Protein AF-A0A933SXC6-F1 (afdb_monomer_lite)

Secondary structure (DSSP, 8-state):
--HHHHHHHHHHHHHHHHHHHHHHHHHHHHHHTT---TT--THHHHHHHHHHHHHHHHHTT-HHHHHHHHHHHHHHHHHHHHHH---HHHHHHHHHHHHHHHHHHHHHHHHHH--

Foldseek 3Di:
DDLVLLVVLLVLLLVLLVVVLVVLVVVLVVCVVVPVDPPRDPVSVVVSVLSNVLSVCLVVLNLVSLVVNLVVLVVVLVVCCVGVNDDPVSVVSSVVSNVSSVS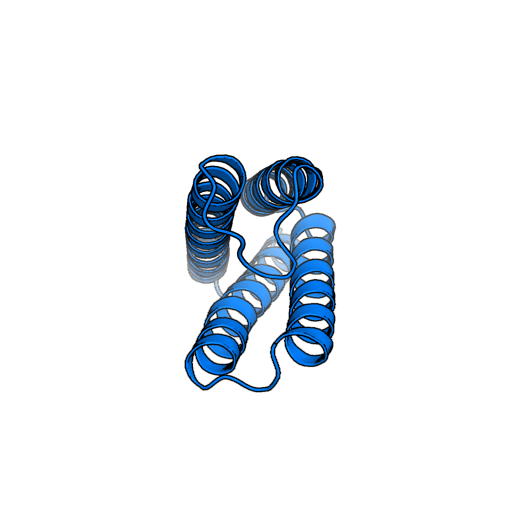SNVSSVVNVVVD

Sequence (115 aa):
MDIEKAEKAIRSAYIAGIISGVITLIVTLAAIGGVSIMGFDIWNFLDVFFIFGLTYGIYKKSRACAITMFVYFIGSKLLFFSELGLSAGGLFGAILFGYFFLQGIRGTLAYHSLK

pLDDT: mean 76.12, std 6.13, range [55.81, 84.56]

Radius of gyration: 14.91 Å; chains: 1; bounding box: 36×22×44 Å

Structure (mmCIF, N/CA/C/O backbone):
data_AF-A0A933SXC6-F1
#
_entry.id   AF-A0A933SXC6-F1
#
loop_
_atom_site.group_PDB
_atom_site.id
_atom_site.type_symbol
_atom_site.label_atom_id
_atom_site.label_alt_id
_atom_site.label_comp_id
_atom_site.label_asym_id
_atom_site.label_entity_id
_atom_site.label_seq_id
_atom_site.pdbx_PDB_ins_code
_atom_site.Cartn_x
_atom_site.Cartn_y
_atom_site.Cartn_z
_atom_site.occupancy
_atom_site.B_iso_or_equiv
_atom_site.auth_seq_id
_atom_site.auth_comp_id
_atom_site.auth_asym_id
_atom_site.auth_atom_id
_atom_site.pdbx_PDB_model_num
ATOM 1 N N . MET A 1 1 ? -8.758 -4.518 21.683 1.00 59.28 1 MET A N 1
ATOM 2 C CA . MET A 1 1 ? -8.136 -3.366 20.995 1.00 59.28 1 MET A CA 1
ATOM 3 C C . MET A 1 1 ? -9.077 -2.197 21.177 1.00 59.28 1 MET A C 1
ATOM 5 O O . MET A 1 1 ? -10.247 -2.381 20.898 1.00 59.28 1 MET A O 1
ATOM 9 N N . ASP A 1 2 ? -8.603 -1.062 21.680 1.00 75.75 2 ASP A N 1
ATOM 10 C CA . ASP A 1 2 ? -9.439 0.131 21.883 1.00 75.75 2 ASP A CA 1
ATOM 11 C C . ASP A 1 2 ? -9.786 0.796 20.539 1.00 75.75 2 ASP A C 1
ATOM 13 O O . ASP A 1 2 ? -9.037 0.634 19.569 1.00 75.75 2 ASP A O 1
ATOM 17 N N . ILE A 1 3 ? -10.881 1.564 20.468 1.00 74.50 3 ILE A N 1
ATOM 18 C CA . ILE A 1 3 ? -11.338 2.215 19.222 1.00 74.50 3 ILE A CA 1
ATOM 19 C C . ILE A 1 3 ? -10.249 3.135 18.639 1.00 74.50 3 ILE A C 1
ATOM 21 O O . ILE A 1 3 ? -9.981 3.075 17.440 1.00 74.50 3 ILE A O 1
ATOM 25 N N . GLU A 1 4 ? -9.532 3.896 19.473 1.00 78.94 4 GLU A N 1
ATOM 26 C CA . GLU A 1 4 ? -8.407 4.736 19.024 1.00 78.94 4 GLU A CA 1
ATOM 27 C C . GLU A 1 4 ? -7.259 3.925 18.403 1.00 78.94 4 GLU A C 1
ATOM 29 O O . GLU A 1 4 ? -6.659 4.330 17.403 1.00 78.94 4 GLU A O 1
ATOM 34 N N . LYS A 1 5 ? -6.940 2.756 18.975 1.00 77.31 5 LYS A N 1
ATOM 35 C CA . LYS A 1 5 ? -5.902 1.866 18.430 1.00 77.31 5 LYS A CA 1
ATOM 36 C C . LYS A 1 5 ? -6.358 1.243 17.114 1.00 77.31 5 LYS A C 1
ATOM 38 O O . LYS A 1 5 ? -5.546 1.111 16.199 1.00 77.31 5 LYS A O 1
ATOM 43 N N . ALA A 1 6 ? -7.644 0.908 17.002 1.00 76.56 6 ALA A N 1
ATOM 44 C CA . ALA A 1 6 ? -8.242 0.417 15.767 1.00 76.56 6 ALA A CA 1
ATOM 45 C C . ALA A 1 6 ? -8.165 1.467 14.650 1.00 76.56 6 ALA A C 1
ATOM 47 O O . ALA A 1 6 ? -7.750 1.148 13.538 1.00 76.56 6 ALA A O 1
ATOM 48 N N . GLU A 1 7 ? -8.475 2.731 14.944 1.00 78.19 7 GLU A N 1
ATOM 49 C CA . GLU A 1 7 ? -8.367 3.816 13.965 1.00 78.19 7 GLU A CA 1
ATOM 50 C C . GLU A 1 7 ? -6.923 4.102 13.555 1.00 78.19 7 GLU A C 1
ATOM 52 O O . GLU A 1 7 ? -6.654 4.247 12.362 1.00 78.19 7 GLU A O 1
ATOM 57 N N . LYS A 1 8 ? -5.969 4.113 14.497 1.00 79.94 8 LYS A N 1
ATOM 58 C CA . LYS A 1 8 ? -4.540 4.238 14.160 1.00 79.94 8 LYS A CA 1
ATOM 59 C C . LYS A 1 8 ? -4.061 3.098 13.260 1.00 79.94 8 LYS A C 1
ATOM 61 O O . LYS A 1 8 ? -3.357 3.357 12.287 1.00 79.94 8 LYS A O 1
ATOM 66 N N . ALA A 1 9 ? -4.471 1.863 13.547 1.00 77.19 9 ALA A N 1
ATOM 67 C CA . ALA A 1 9 ? -4.161 0.694 12.726 1.00 77.19 9 ALA A CA 1
ATOM 68 C C . ALA A 1 9 ? -4.711 0.828 11.293 1.00 77.19 9 ALA A C 1
ATOM 70 O O . ALA A 1 9 ? -3.973 0.621 10.331 1.00 77.19 9 ALA A O 1
ATOM 71 N N . ILE A 1 10 ? -5.974 1.248 11.143 1.00 79.31 10 ILE A N 1
ATOM 72 C CA . ILE A 1 10 ? -6.596 1.511 9.833 1.00 79.31 10 ILE A CA 1
ATOM 73 C C . ILE A 1 10 ? -5.855 2.631 9.100 1.00 79.31 10 ILE A C 1
ATOM 75 O O . ILE A 1 10 ? -5.553 2.499 7.916 1.00 79.31 10 ILE A O 1
ATOM 79 N N . ARG A 1 11 ? -5.523 3.722 9.798 1.00 79.44 11 ARG A N 1
ATOM 80 C CA . ARG A 1 11 ? -4.820 4.868 9.211 1.00 79.44 11 ARG A CA 1
ATOM 81 C C . ARG A 1 11 ? -3.431 4.477 8.711 1.00 79.44 11 ARG A C 1
ATOM 83 O O . ARG A 1 11 ? -3.045 4.896 7.626 1.00 79.44 11 ARG A O 1
ATOM 90 N N . SER A 1 12 ? -2.713 3.642 9.459 1.00 79.31 12 SER A N 1
ATOM 91 C CA . SER A 1 12 ? -1.405 3.136 9.042 1.00 79.31 12 SER A CA 1
ATOM 92 C C . SER A 1 12 ? -1.502 2.210 7.828 1.00 79.31 12 SER A C 1
ATOM 94 O O . SER A 1 12 ? -0.689 2.321 6.915 1.00 79.31 12 SER A O 1
ATOM 96 N N . ALA A 1 13 ? -2.520 1.346 7.779 1.00 77.75 13 ALA A N 1
ATOM 97 C CA . ALA A 1 13 ? -2.774 0.477 6.631 1.00 77.75 13 ALA A CA 1
ATOM 98 C C . ALA A 1 13 ? -3.145 1.273 5.369 1.00 77.75 13 ALA A C 1
ATOM 100 O O . ALA A 1 13 ? -2.665 0.967 4.283 1.00 77.75 13 ALA A O 1
ATOM 101 N N . TYR A 1 14 ? -3.949 2.329 5.519 1.00 79.06 14 TYR A N 1
ATOM 102 C CA . TYR A 1 14 ? -4.287 3.259 4.441 1.00 79.06 14 TYR A CA 1
ATOM 103 C C . TYR A 1 14 ? -3.049 4.003 3.914 1.00 79.06 14 TYR A C 1
ATOM 105 O O . TYR A 1 14 ? -2.841 4.055 2.705 1.00 79.06 14 TYR A O 1
ATOM 113 N N . ILE A 1 15 ? -2.199 4.533 4.802 1.00 79.56 15 ILE A N 1
ATOM 114 C CA . ILE A 1 15 ? -0.961 5.221 4.402 1.00 79.56 15 ILE A CA 1
ATOM 115 C C . ILE A 1 15 ? -0.039 4.251 3.656 1.00 79.56 15 ILE A C 1
ATOM 117 O O . ILE A 1 15 ? 0.490 4.601 2.605 1.00 79.56 15 ILE A O 1
ATOM 121 N N . ALA A 1 16 ? 0.105 3.020 4.152 1.00 78.69 16 ALA A N 1
ATOM 122 C CA . ALA A 1 16 ? 0.854 1.981 3.457 1.00 78.69 16 ALA A CA 1
ATOM 123 C C . ALA A 1 16 ? 0.244 1.675 2.074 1.00 78.69 16 ALA A C 1
ATOM 125 O O . ALA A 1 16 ? 0.967 1.640 1.085 1.00 78.69 16 ALA A O 1
ATOM 126 N N . GLY A 1 17 ? -1.081 1.543 1.969 1.00 77.12 17 GLY A N 1
ATOM 127 C CA . GLY A 1 17 ? -1.776 1.352 0.692 1.00 77.12 17 GLY A CA 1
ATOM 128 C C . GLY A 1 17 ? -1.495 2.467 -0.320 1.00 77.12 17 GLY A C 1
ATOM 129 O O . GLY A 1 17 ? -1.168 2.178 -1.470 1.00 77.12 17 GLY A O 1
ATOM 130 N N . ILE A 1 18 ? -1.515 3.733 0.118 1.00 81.56 18 ILE A N 1
ATOM 131 C CA . ILE A 1 18 ? -1.153 4.876 -0.734 1.00 81.56 18 ILE A CA 1
ATOM 132 C C . ILE A 1 18 ? 0.305 4.801 -1.161 1.00 81.56 18 ILE A C 1
ATOM 134 O O . ILE A 1 18 ? 0.586 4.941 -2.344 1.00 81.56 18 ILE A O 1
ATOM 138 N N . ILE A 1 19 ? 1.235 4.579 -0.231 1.00 84.38 19 ILE A N 1
ATOM 139 C CA . ILE A 1 19 ? 2.665 4.508 -0.558 1.00 84.38 19 ILE A CA 1
ATOM 140 C C . ILE A 1 19 ? 2.913 3.387 -1.574 1.00 84.38 19 ILE A C 1
ATOM 142 O O . ILE A 1 19 ? 3.580 3.611 -2.580 1.00 84.38 19 ILE A O 1
ATOM 146 N N . SER A 1 20 ? 2.319 2.210 -1.363 1.00 77.19 20 SER A N 1
ATOM 147 C CA . SER A 1 20 ? 2.359 1.092 -2.309 1.00 77.19 20 SER A CA 1
ATOM 148 C C . SER A 1 20 ? 1.811 1.489 -3.680 1.00 77.19 20 SER A C 1
ATOM 150 O O . SER A 1 20 ? 2.444 1.216 -4.699 1.00 77.19 20 SER A O 1
ATOM 152 N N . GLY A 1 21 ? 0.644 2.137 -3.722 1.00 78.88 21 GLY A N 1
ATOM 153 C CA . GLY A 1 21 ? 0.012 2.581 -4.965 1.00 78.88 21 GLY A CA 1
ATOM 154 C C . GLY A 1 21 ? 0.850 3.616 -5.711 1.00 78.88 21 GLY A C 1
ATOM 155 O O . GLY A 1 21 ? 1.025 3.496 -6.918 1.00 78.88 21 GLY A O 1
ATOM 156 N N . VAL A 1 22 ? 1.437 4.581 -4.999 1.00 84.56 22 VAL A N 1
ATOM 157 C CA . VAL A 1 22 ? 2.329 5.601 -5.573 1.00 84.56 22 VAL A CA 1
ATOM 158 C C . VAL A 1 22 ? 3.604 4.970 -6.122 1.00 84.56 22 VAL A C 1
ATOM 160 O O . VAL A 1 22 ? 3.996 5.293 -7.238 1.00 84.56 22 VAL A O 1
ATOM 163 N N . ILE A 1 23 ? 4.229 4.042 -5.390 1.00 81.38 23 ILE A N 1
ATOM 164 C CA . ILE A 1 23 ? 5.403 3.307 -5.885 1.00 81.38 23 ILE A CA 1
ATOM 165 C C . ILE A 1 23 ? 5.036 2.549 -7.164 1.00 81.38 23 ILE A C 1
ATOM 167 O O . ILE A 1 23 ? 5.734 2.669 -8.165 1.00 81.38 23 ILE A O 1
ATOM 171 N N . THR A 1 24 ? 3.913 1.828 -7.158 1.00 78.94 24 THR A N 1
ATOM 172 C CA . THR A 1 24 ? 3.441 1.068 -8.327 1.00 78.94 24 THR A CA 1
ATOM 173 C C . THR A 1 24 ? 3.179 1.991 -9.520 1.00 78.94 24 THR A C 1
ATOM 175 O O . THR A 1 24 ? 3.567 1.674 -10.641 1.00 78.94 24 THR A O 1
ATOM 178 N N . LEU A 1 25 ? 2.598 3.170 -9.284 1.00 79.19 25 LEU A N 1
ATOM 179 C CA . LEU A 1 25 ? 2.346 4.188 -10.304 1.00 79.19 25 LEU A CA 1
ATOM 180 C C . LEU A 1 25 ? 3.654 4.730 -10.894 1.00 79.19 25 LEU A C 1
ATOM 182 O O . LEU A 1 25 ? 3.786 4.784 -12.113 1.00 79.19 25 LEU A O 1
ATOM 186 N N . ILE A 1 26 ? 4.636 5.080 -10.057 1.00 82.50 26 ILE A N 1
ATOM 187 C CA . ILE A 1 26 ? 5.952 5.563 -10.510 1.00 82.50 26 ILE A CA 1
ATOM 188 C C . ILE A 1 26 ? 6.647 4.502 -11.368 1.00 82.50 26 ILE A C 1
ATOM 190 O O . ILE A 1 26 ? 7.161 4.821 -12.438 1.00 82.50 26 ILE A O 1
ATOM 194 N N . VAL A 1 27 ? 6.630 3.242 -10.927 1.00 77.38 27 VAL A N 1
ATOM 195 C CA . VAL A 1 27 ? 7.232 2.124 -11.669 1.00 77.38 27 VAL A CA 1
ATOM 196 C C . VAL A 1 27 ? 6.510 1.903 -13.001 1.00 77.38 27 VAL A C 1
ATOM 198 O O . VAL A 1 27 ? 7.164 1.750 -14.029 1.00 77.38 27 VAL A O 1
ATOM 201 N N . THR A 1 28 ? 5.177 1.983 -13.015 1.00 75.50 28 THR A N 1
ATOM 202 C CA . THR A 1 28 ? 4.374 1.861 -14.244 1.00 75.50 28 THR A CA 1
ATOM 203 C C . THR A 1 28 ? 4.658 3.004 -15.225 1.00 75.50 28 THR A C 1
ATOM 205 O O . THR A 1 28 ? 4.810 2.767 -16.421 1.00 75.50 28 THR A O 1
ATOM 208 N N . LEU A 1 29 ? 4.786 4.248 -14.746 1.00 78.38 29 LEU A N 1
ATOM 209 C CA . LEU A 1 29 ? 5.156 5.393 -15.586 1.00 78.38 29 LEU A CA 1
ATOM 210 C C . LEU A 1 29 ? 6.572 5.259 -16.157 1.00 78.38 29 LEU A C 1
ATOM 212 O O . LEU A 1 29 ? 6.786 5.570 -17.327 1.00 78.38 29 LEU A O 1
ATOM 216 N N . ALA A 1 30 ? 7.528 4.774 -15.361 1.00 78.75 30 ALA A N 1
ATOM 217 C CA . ALA A 1 30 ? 8.881 4.491 -15.836 1.00 78.75 30 ALA A CA 1
ATOM 218 C C . ALA A 1 30 ? 8.885 3.397 -16.917 1.00 78.75 30 ALA A C 1
ATOM 220 O O . ALA A 1 30 ? 9.611 3.521 -17.905 1.00 78.75 30 ALA A O 1
ATOM 221 N N . ALA A 1 31 ? 8.029 2.379 -16.768 1.00 74.75 31 ALA A N 1
ATOM 222 C CA . ALA A 1 31 ? 7.874 1.313 -17.752 1.00 74.75 31 ALA A CA 1
ATOM 223 C C . ALA A 1 31 ? 7.356 1.823 -19.102 1.00 74.75 31 ALA A C 1
ATOM 225 O O . ALA A 1 31 ? 7.943 1.535 -20.144 1.00 74.75 31 ALA A O 1
ATOM 226 N N . ILE A 1 32 ? 6.327 2.677 -19.080 1.00 70.62 32 ILE A N 1
ATOM 227 C CA . ILE A 1 32 ? 5.802 3.339 -20.285 1.00 70.62 32 ILE A CA 1
ATOM 228 C C . ILE A 1 32 ? 6.852 4.275 -20.910 1.00 70.62 32 ILE A C 1
ATOM 230 O O . ILE A 1 32 ? 6.917 4.407 -22.130 1.00 70.62 32 ILE A O 1
ATOM 234 N N . GLY A 1 33 ? 7.709 4.893 -20.091 1.00 74.19 33 GLY A N 1
ATOM 235 C CA . GLY A 1 33 ? 8.814 5.755 -20.526 1.00 74.19 33 GLY A CA 1
ATOM 236 C C . GLY A 1 33 ? 9.981 5.036 -21.218 1.00 74.19 33 GLY A C 1
ATOM 237 O O . GLY A 1 33 ? 10.965 5.692 -21.556 1.00 74.19 33 GLY A O 1
ATOM 238 N N . GLY A 1 34 ? 9.897 3.718 -21.434 1.00 67.50 34 GLY A N 1
ATOM 239 C CA . GLY A 1 34 ? 10.899 2.927 -22.157 1.00 67.50 34 GLY A CA 1
ATOM 240 C C . GLY A 1 34 ? 11.845 2.116 -21.268 1.00 67.50 34 GLY A C 1
ATOM 241 O O . GLY A 1 34 ? 12.725 1.431 -21.787 1.00 67.50 34 GLY A O 1
ATOM 242 N N . VAL A 1 35 ? 11.671 2.146 -19.942 1.00 68.69 35 VAL A N 1
ATOM 243 C CA . VAL A 1 35 ? 12.398 1.256 -19.026 1.00 68.69 35 VAL A CA 1
ATOM 244 C C . VAL A 1 35 ? 11.647 -0.070 -18.961 1.00 68.69 35 VAL A C 1
ATOM 246 O O . VAL A 1 35 ? 10.725 -0.215 -18.173 1.00 68.69 35 VAL A O 1
ATOM 249 N N . SER A 1 36 ? 12.010 -1.055 -19.780 1.00 59.06 36 SER A N 1
ATOM 250 C CA . SER A 1 36 ? 11.347 -2.365 -19.761 1.00 59.06 36 SER A CA 1
ATOM 251 C C . SER A 1 36 ? 11.589 -3.086 -18.426 1.00 59.06 36 SER A C 1
ATOM 253 O O . SER A 1 36 ? 12.586 -3.791 -18.253 1.00 59.06 36 SER A O 1
ATOM 255 N N . ILE A 1 37 ? 10.680 -2.899 -17.471 1.00 63.81 37 ILE A N 1
ATOM 256 C CA . ILE A 1 37 ? 10.630 -3.659 -16.226 1.00 63.81 37 ILE A CA 1
ATOM 257 C C . ILE A 1 37 ? 9.714 -4.846 -16.498 1.00 63.81 37 ILE A C 1
ATOM 259 O O . ILE A 1 37 ? 8.519 -4.681 -16.731 1.00 63.81 37 ILE A O 1
ATOM 263 N N . MET A 1 38 ? 10.303 -6.039 -16.524 1.00 59.62 38 MET A N 1
ATOM 264 C CA . MET A 1 38 ? 9.602 -7.302 -16.755 1.00 59.62 38 MET A CA 1
ATOM 265 C C . MET A 1 38 ? 8.364 -7.388 -15.836 1.00 59.62 38 MET A C 1
ATOM 267 O O . MET A 1 38 ? 8.502 -7.225 -14.624 1.00 59.62 38 MET A O 1
ATOM 271 N N . GLY A 1 39 ? 7.170 -7.550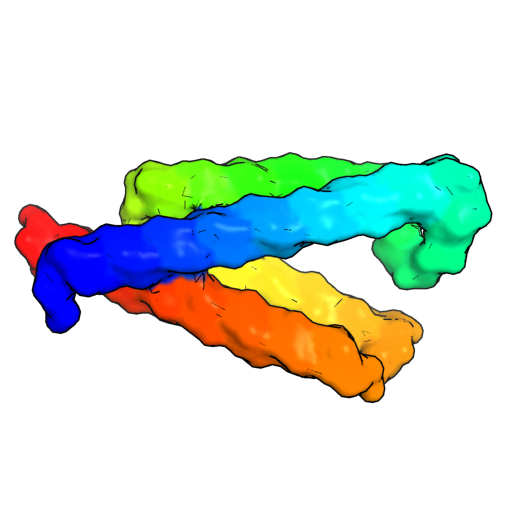 -16.421 1.00 61.09 39 GLY A N 1
ATOM 272 C CA . GLY A 1 39 ? 5.881 -7.597 -15.705 1.00 61.09 39 GLY A CA 1
ATOM 273 C C . GLY A 1 39 ? 5.105 -6.267 -15.608 1.00 61.09 39 GLY A C 1
ATOM 274 O O . GLY A 1 39 ? 3.954 -6.265 -15.167 1.00 61.09 39 GLY A O 1
ATOM 275 N N . PHE A 1 40 ? 5.675 -5.129 -16.036 1.00 62.19 40 PHE A N 1
ATOM 276 C CA . PHE A 1 40 ? 5.000 -3.821 -15.994 1.00 62.19 40 PHE A CA 1
ATOM 277 C C . PHE A 1 40 ? 4.474 -3.340 -17.361 1.00 62.19 40 PHE A C 1
ATOM 279 O O . PHE A 1 40 ? 5.187 -2.682 -18.110 1.00 62.19 40 PHE A O 1
ATOM 286 N N . ASP A 1 41 ? 3.192 -3.604 -17.641 1.00 66.56 41 ASP A N 1
ATOM 287 C CA . ASP A 1 41 ? 2.435 -3.098 -18.803 1.00 66.56 41 ASP A CA 1
ATOM 288 C C . ASP A 1 41 ? 1.367 -2.045 -18.444 1.00 66.56 41 ASP A C 1
ATOM 290 O O . ASP A 1 41 ? 1.083 -1.805 -17.270 1.00 66.56 41 ASP A O 1
ATOM 294 N N . ILE A 1 42 ? 0.700 -1.476 -19.463 1.00 68.25 42 ILE A N 1
ATOM 295 C CA . ILE A 1 42 ? -0.468 -0.568 -19.345 1.00 68.25 42 ILE A CA 1
ATOM 296 C C . ILE A 1 42 ? -1.565 -1.150 -18.432 1.00 68.25 42 ILE A C 1
ATOM 298 O O . ILE A 1 42 ? -2.276 -0.405 -17.762 1.00 68.25 42 ILE A O 1
ATOM 302 N N . TRP A 1 43 ? -1.675 -2.477 -18.337 1.00 69.62 43 TRP A N 1
ATOM 303 C CA . TRP A 1 43 ? -2.591 -3.150 -17.412 1.00 69.62 43 TRP A CA 1
ATOM 304 C C . TRP A 1 43 ? -2.320 -2.821 -15.934 1.00 69.62 43 TRP A C 1
ATOM 306 O O . TRP A 1 43 ? -3.260 -2.767 -15.148 1.00 69.62 43 TRP A O 1
ATOM 316 N N . ASN A 1 44 ? -1.087 -2.466 -15.558 1.00 73.00 44 ASN A N 1
ATOM 317 C CA . ASN A 1 44 ? -0.765 -2.042 -14.192 1.00 73.00 44 ASN A CA 1
ATOM 318 C C . ASN A 1 44 ? -1.388 -0.691 -13.816 1.00 73.00 44 ASN A C 1
ATOM 320 O O . ASN A 1 44 ? -1.539 -0.394 -12.633 1.00 73.00 44 ASN A O 1
ATOM 324 N N . PHE A 1 45 ? -1.813 0.131 -14.782 1.00 73.94 45 PHE A N 1
ATOM 325 C CA . PHE A 1 45 ? -2.607 1.323 -14.464 1.00 73.94 45 PHE A CA 1
ATOM 326 C C . PHE A 1 45 ? -3.963 0.949 -13.860 1.00 73.94 45 PHE A C 1
ATOM 328 O O . PHE A 1 45 ? -4.449 1.638 -12.959 1.00 73.94 45 PHE A O 1
ATOM 335 N N . LEU A 1 46 ? -4.554 -0.157 -14.326 1.00 80.50 46 LEU A N 1
ATOM 336 C CA . LEU A 1 46 ? -5.782 -0.696 -13.754 1.00 80.50 46 LEU A CA 1
ATOM 337 C C . LEU A 1 46 ? -5.530 -1.173 -12.321 1.00 80.50 46 LEU A C 1
ATOM 339 O O . LEU A 1 46 ? -6.309 -0.833 -11.434 1.00 80.50 46 LEU A O 1
ATOM 343 N N . ASP A 1 47 ? -4.410 -1.856 -12.079 1.00 76.69 47 ASP A N 1
ATOM 344 C CA . ASP A 1 47 ? -3.985 -2.289 -10.742 1.00 76.69 47 ASP A CA 1
ATOM 345 C C . ASP A 1 47 ? -3.802 -1.122 -9.785 1.00 76.69 47 ASP A C 1
ATOM 347 O O . ASP A 1 47 ? -4.295 -1.155 -8.661 1.00 76.69 47 ASP A O 1
ATOM 351 N N . VAL A 1 48 ? -3.134 -0.057 -10.230 1.00 79.12 48 VAL A N 1
ATOM 352 C CA . VAL A 1 48 ? -2.971 1.170 -9.449 1.00 79.12 48 VAL A CA 1
ATOM 353 C C . VAL A 1 48 ? -4.340 1.735 -9.082 1.00 79.12 48 VAL A C 1
ATOM 355 O O . VAL A 1 48 ? -4.590 2.031 -7.913 1.00 79.12 48 VAL A O 1
ATOM 358 N N . PHE A 1 49 ? -5.259 1.828 -10.045 1.00 81.81 49 PHE A N 1
ATOM 359 C CA . PHE A 1 49 ? -6.617 2.302 -9.787 1.00 81.81 49 PHE A CA 1
ATOM 360 C C . PHE A 1 49 ? -7.358 1.399 -8.788 1.00 81.81 49 PHE A C 1
ATOM 362 O O . PHE A 1 49 ? -8.035 1.892 -7.883 1.00 81.81 49 PHE A O 1
ATOM 369 N N . PHE A 1 50 ? -7.168 0.082 -8.891 1.00 83.56 50 PHE A N 1
ATOM 370 C CA . PHE A 1 50 ? -7.737 -0.912 -7.985 1.00 83.56 50 PHE A CA 1
ATOM 371 C C . PHE A 1 50 ? -7.175 -0.776 -6.561 1.00 83.56 50 PHE A C 1
ATOM 373 O O . PHE A 1 50 ? -7.936 -0.728 -5.595 1.00 83.56 50 PHE A O 1
ATOM 380 N N . ILE A 1 51 ? -5.856 -0.625 -6.421 1.00 82.44 51 ILE A N 1
ATOM 381 C CA . ILE A 1 51 ? -5.144 -0.410 -5.154 1.00 82.44 51 ILE A CA 1
ATOM 382 C C . ILE A 1 51 ? -5.616 0.885 -4.493 1.00 82.44 51 ILE A C 1
ATOM 384 O O . ILE A 1 51 ? -5.932 0.878 -3.301 1.00 82.44 51 ILE A O 1
ATOM 388 N N . PHE A 1 52 ? -5.720 1.986 -5.241 1.00 81.69 52 PHE A N 1
ATOM 389 C CA . PHE A 1 52 ? -6.230 3.255 -4.717 1.00 81.69 52 PHE A CA 1
ATOM 390 C C . PHE A 1 52 ? -7.704 3.153 -4.307 1.00 81.69 52 PHE A C 1
ATOM 392 O O . PHE A 1 52 ? -8.069 3.615 -3.223 1.00 81.69 52 PHE A O 1
ATOM 399 N N . GLY A 1 53 ? -8.541 2.491 -5.112 1.00 83.56 53 GLY A N 1
ATOM 400 C CA . GLY A 1 53 ? -9.949 2.249 -4.793 1.00 83.56 53 GLY A CA 1
ATOM 401 C C . GLY A 1 53 ? -10.129 1.413 -3.523 1.00 83.56 53 GLY A C 1
ATOM 402 O O . GLY A 1 53 ? -10.905 1.775 -2.635 1.00 83.56 53 GLY A O 1
ATOM 403 N N . LEU A 1 54 ? -9.359 0.333 -3.378 1.00 81.12 54 LEU A N 1
ATOM 404 C CA . LEU A 1 54 ? -9.361 -0.509 -2.182 1.00 81.12 54 LEU A CA 1
ATOM 405 C C . LEU A 1 54 ? -8.823 0.236 -0.957 1.00 81.12 54 LEU A C 1
ATOM 407 O O . LEU A 1 54 ? -9.416 0.145 0.118 1.00 81.12 54 LEU A O 1
ATOM 411 N N . THR A 1 55 ? -7.771 1.038 -1.125 1.00 81.50 55 THR A N 1
ATOM 412 C CA . THR A 1 55 ? -7.214 1.901 -0.073 1.00 81.50 55 THR A CA 1
ATOM 413 C C . THR A 1 55 ? -8.251 2.910 0.424 1.00 81.50 55 THR A C 1
ATOM 415 O O . THR A 1 55 ? -8.418 3.096 1.632 1.00 81.50 55 THR A O 1
ATOM 418 N N . TYR A 1 56 ? -9.017 3.514 -0.487 1.00 80.19 56 TYR A N 1
ATOM 419 C CA . TYR A 1 56 ? -10.139 4.385 -0.140 1.00 80.19 56 TYR A CA 1
ATOM 420 C C . TYR A 1 56 ? -11.272 3.615 0.565 1.00 80.19 56 TYR A C 1
ATOM 422 O O . TYR A 1 56 ? -11.867 4.101 1.529 1.00 80.19 56 TYR A O 1
ATOM 430 N N . GLY A 1 57 ? -11.533 2.369 0.163 1.00 78.44 57 GLY A N 1
ATOM 431 C CA . GLY A 1 57 ? -12.458 1.472 0.860 1.00 78.44 57 GLY A CA 1
ATOM 432 C C . GLY A 1 57 ? -12.030 1.145 2.298 1.00 78.44 57 GLY A C 1
ATOM 433 O O . GLY A 1 57 ? -12.870 1.120 3.203 1.00 78.44 57 GLY A O 1
ATOM 434 N N . ILE A 1 58 ? -10.725 0.963 2.536 1.00 78.31 58 ILE A N 1
ATOM 435 C CA . ILE A 1 58 ? -10.139 0.803 3.878 1.00 78.31 58 ILE A CA 1
ATOM 436 C C . ILE A 1 58 ? -10.311 2.089 4.692 1.00 78.31 58 ILE A C 1
ATOM 438 O O . ILE A 1 58 ? -10.696 2.018 5.860 1.00 78.31 58 ILE A O 1
ATOM 442 N N . TYR A 1 59 ? -10.111 3.260 4.078 1.00 75.19 59 TYR A N 1
ATOM 443 C CA . TYR A 1 59 ? -10.378 4.555 4.715 1.00 75.19 59 TYR A CA 1
ATOM 444 C C . TYR A 1 59 ? -11.848 4.696 5.138 1.00 75.19 59 TYR A C 1
ATOM 446 O O . TYR A 1 59 ? -12.140 5.134 6.252 1.00 75.19 59 TYR A O 1
ATOM 454 N N . LYS A 1 60 ? -12.782 4.210 4.312 1.00 79.94 60 LYS A N 1
ATOM 455 C CA . LYS A 1 60 ? -14.215 4.134 4.644 1.00 79.94 60 LYS A CA 1
ATOM 456 C C . LYS A 1 60 ? -14.557 3.015 5.647 1.00 79.94 60 LYS A C 1
ATOM 458 O O . LYS A 1 60 ? -15.731 2.737 5.884 1.00 79.94 60 LYS A O 1
ATOM 463 N N . LYS A 1 61 ? -13.547 2.377 6.253 1.00 75.50 61 LYS A N 1
ATOM 464 C CA . LYS A 1 61 ? -13.658 1.319 7.272 1.00 75.50 61 LYS A CA 1
ATOM 465 C C . LYS A 1 61 ? -14.401 0.065 6.782 1.00 75.50 61 LYS A C 1
ATOM 467 O O . LYS A 1 61 ? -14.998 -0.660 7.577 1.00 75.50 61 LYS A O 1
ATOM 472 N N . SER A 1 62 ? -14.362 -0.213 5.476 1.00 76.00 62 SER A N 1
ATOM 473 C CA . SER A 1 62 ? -15.000 -1.398 4.894 1.00 76.00 62 SER A CA 1
ATOM 474 C C . SER A 1 62 ? -14.163 -2.657 5.132 1.00 76.00 62 SER A C 1
ATOM 476 O O . SER A 1 62 ? -13.027 -2.767 4.664 1.00 76.00 62 SER A O 1
ATOM 478 N N . ARG A 1 63 ? -14.749 -3.640 5.828 1.00 78.69 63 ARG A N 1
ATOM 479 C CA . ARG A 1 63 ? -14.113 -4.936 6.134 1.00 78.69 63 ARG A CA 1
ATOM 480 C C . ARG A 1 63 ? -13.749 -5.715 4.867 1.00 78.69 63 ARG A C 1
ATOM 482 O O . ARG A 1 63 ? -12.647 -6.248 4.769 1.00 78.69 63 ARG A O 1
ATOM 489 N N . ALA A 1 64 ? -14.645 -5.729 3.878 1.00 79.56 64 ALA A N 1
ATOM 490 C CA . ALA A 1 64 ? -14.428 -6.432 2.614 1.00 79.56 64 ALA A CA 1
ATOM 491 C C . ALA A 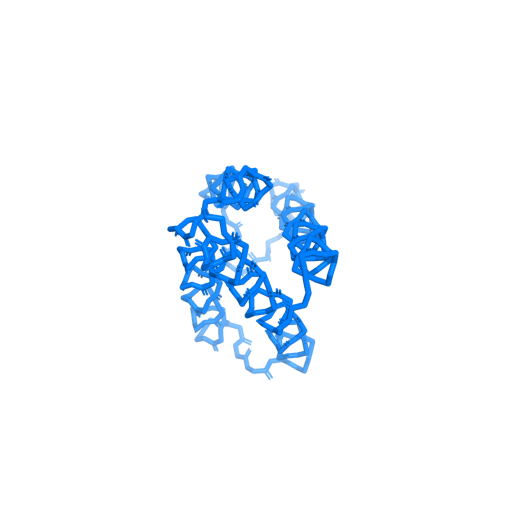1 64 ? -13.256 -5.838 1.815 1.00 79.56 64 ALA A C 1
ATOM 493 O O . ALA A 1 64 ? -12.467 -6.586 1.246 1.00 79.56 64 ALA A O 1
ATOM 494 N N . CYS A 1 65 ? -13.088 -4.510 1.822 1.00 78.38 65 CYS A N 1
ATOM 495 C CA . CYS A 1 65 ? -11.995 -3.849 1.105 1.00 78.38 65 CYS A CA 1
ATOM 496 C C . CYS A 1 65 ? -10.626 -4.176 1.712 1.00 78.38 65 CYS A C 1
ATOM 498 O O . CYS A 1 65 ? -9.692 -4.453 0.967 1.00 78.38 65 CYS A O 1
ATOM 500 N N . ALA A 1 66 ? -10.515 -4.211 3.045 1.00 76.50 66 ALA A N 1
ATOM 501 C CA . ALA A 1 66 ? -9.267 -4.577 3.719 1.00 76.50 66 ALA A CA 1
ATOM 502 C C . ALA A 1 66 ? -8.833 -6.014 3.393 1.00 76.50 66 ALA A C 1
ATOM 504 O O . ALA A 1 66 ? -7.665 -6.259 3.099 1.00 76.50 66 ALA A O 1
ATOM 505 N N . ILE A 1 67 ? -9.785 -6.953 3.393 1.00 81.38 67 ILE A N 1
ATOM 506 C CA . ILE A 1 67 ? -9.524 -8.355 3.047 1.00 81.38 67 ILE A CA 1
ATOM 507 C C . ILE A 1 67 ? -9.158 -8.479 1.567 1.00 81.38 67 ILE A C 1
ATOM 509 O O . ILE A 1 67 ? -8.149 -9.099 1.241 1.00 81.38 67 ILE A O 1
ATOM 513 N N . THR A 1 68 ? -9.931 -7.850 0.677 1.00 83.25 68 THR A N 1
ATOM 514 C CA . THR A 1 68 ? -9.684 -7.898 -0.773 1.00 83.25 68 THR A CA 1
ATOM 515 C C . THR A 1 68 ? -8.303 -7.346 -1.108 1.00 83.25 68 THR A C 1
ATOM 517 O O . THR A 1 68 ? -7.580 -7.962 -1.879 1.00 83.25 68 THR A O 1
ATOM 520 N N . MET A 1 69 ? -7.890 -6.244 -0.477 1.00 79.81 69 MET A N 1
ATOM 521 C CA . MET A 1 69 ? -6.567 -5.657 -0.693 1.00 79.81 69 MET A CA 1
ATOM 522 C C . MET A 1 69 ? -5.427 -6.562 -0.228 1.00 79.81 69 MET A C 1
ATOM 524 O O . MET A 1 69 ? -4.398 -6.644 -0.891 1.00 79.81 69 MET A O 1
ATOM 528 N N . PHE A 1 70 ? -5.615 -7.275 0.880 1.00 80.94 70 PHE A N 1
ATOM 529 C CA . PHE A 1 70 ? -4.628 -8.236 1.358 1.00 80.94 70 PHE A CA 1
ATOM 530 C C . PHE A 1 70 ? -4.511 -9.457 0.440 1.00 80.94 70 PHE A C 1
ATOM 532 O O . PHE A 1 70 ? -3.403 -9.870 0.107 1.00 80.94 70 PHE A O 1
ATOM 539 N N . VAL A 1 71 ? -5.645 -10.007 -0.005 1.00 84.50 71 VAL A N 1
ATOM 540 C CA . VAL A 1 71 ? -5.675 -11.126 -0.961 1.00 84.50 71 VAL A CA 1
ATOM 541 C C . VAL A 1 71 ? -5.033 -10.713 -2.281 1.00 84.50 71 VAL A C 1
ATOM 543 O O . VAL A 1 71 ? -4.191 -11.441 -2.803 1.00 84.50 71 VAL A O 1
ATOM 546 N N . TYR A 1 72 ? -5.371 -9.517 -2.770 1.00 83.19 72 TYR A N 1
ATOM 547 C CA . TYR A 1 72 ? -4.772 -8.928 -3.960 1.00 83.19 72 TYR A CA 1
ATOM 548 C C . TYR A 1 72 ? -3.250 -8.848 -3.830 1.00 83.19 72 TYR A C 1
ATOM 550 O O . TYR A 1 72 ? -2.519 -9.362 -4.669 1.00 83.19 72 TYR A O 1
ATOM 558 N N . PHE A 1 73 ? -2.771 -8.290 -2.717 1.00 80.94 73 PHE A N 1
ATOM 559 C CA . PHE A 1 73 ? -1.347 -8.136 -2.451 1.00 80.94 73 PHE A CA 1
ATOM 560 C C . PHE A 1 73 ? -0.591 -9.473 -2.416 1.00 80.94 73 PHE A C 1
ATOM 562 O O . PHE A 1 73 ? 0.506 -9.573 -2.967 1.00 80.94 73 PHE A O 1
ATOM 569 N N . ILE A 1 74 ? -1.168 -10.510 -1.799 1.00 81.94 74 ILE A N 1
ATOM 570 C CA . ILE A 1 74 ? -0.581 -11.858 -1.793 1.00 81.94 74 ILE A CA 1
ATOM 571 C C . ILE A 1 74 ? -0.517 -12.429 -3.212 1.00 81.94 74 ILE A C 1
ATOM 573 O O . ILE A 1 74 ? 0.521 -12.967 -3.598 1.00 81.94 74 ILE A O 1
ATOM 577 N N . GLY A 1 75 ? -1.595 -12.287 -3.990 1.00 80.25 75 GLY A N 1
ATOM 578 C CA . GLY A 1 75 ? -1.651 -12.735 -5.382 1.00 80.25 75 GLY A CA 1
ATOM 579 C C . GLY A 1 75 ? -0.578 -12.067 -6.242 1.00 80.25 75 GLY A C 1
ATOM 580 O O . GLY A 1 75 ? 0.220 -12.759 -6.873 1.00 80.25 75 GLY A O 1
ATOM 581 N N . SER A 1 76 ? -0.480 -10.735 -6.183 1.00 74.62 76 SER A N 1
ATOM 582 C CA . SER A 1 76 ? 0.553 -9.982 -6.902 1.00 74.62 76 SER A CA 1
ATOM 583 C C . SER A 1 76 ? 1.961 -10.395 -6.472 1.00 74.62 76 SER A C 1
ATOM 585 O O . SER A 1 76 ? 2.839 -10.543 -7.316 1.00 74.62 76 SER A O 1
ATOM 587 N N . LYS A 1 77 ? 2.202 -10.630 -5.173 1.00 76.12 77 LYS A N 1
ATOM 588 C CA . LYS A 1 77 ? 3.517 -11.081 -4.695 1.00 76.12 77 LYS A CA 1
ATOM 589 C C . LYS A 1 77 ? 3.892 -12.468 -5.201 1.00 76.12 77 LYS A C 1
ATOM 591 O O . LYS A 1 77 ? 5.049 -12.647 -5.560 1.00 76.12 77 LYS A O 1
ATOM 596 N 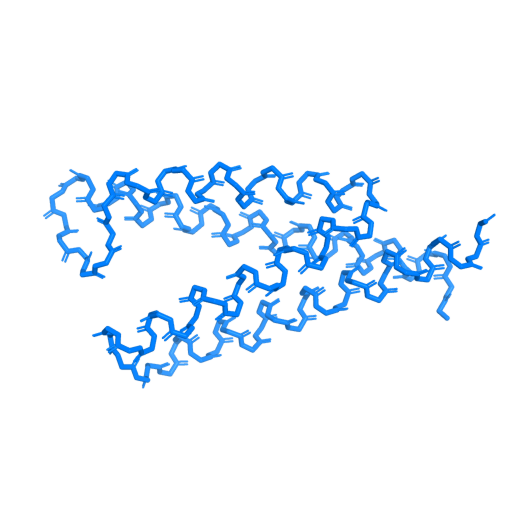N . LEU A 1 78 ? 2.954 -13.415 -5.249 1.00 78.62 78 LEU A N 1
ATOM 597 C CA . LEU A 1 78 ? 3.194 -14.757 -5.793 1.00 78.62 78 LEU A CA 1
ATOM 598 C C . LEU A 1 78 ? 3.573 -14.709 -7.278 1.00 78.62 78 LEU A C 1
ATOM 600 O O . LEU A 1 78 ? 4.546 -15.352 -7.666 1.00 78.62 78 LEU A O 1
ATOM 604 N N . LEU A 1 79 ? 2.865 -13.904 -8.077 1.00 73.19 79 LEU A N 1
ATOM 605 C CA . LEU A 1 79 ? 3.177 -13.709 -9.497 1.00 73.19 79 LEU A CA 1
ATOM 606 C C . LEU A 1 79 ? 4.565 -13.085 -9.691 1.00 73.19 79 LEU A C 1
ATOM 608 O O . LEU A 1 79 ? 5.401 -13.646 -10.399 1.00 73.19 79 LEU A O 1
ATOM 612 N N . PHE A 1 80 ? 4.862 -12.0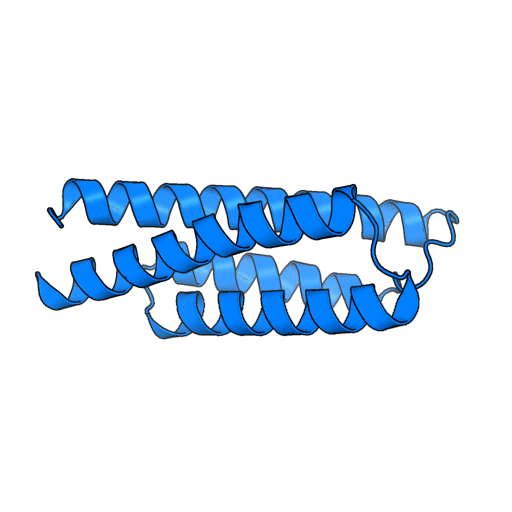00 -8.968 1.00 69.69 80 PHE A N 1
ATOM 613 C CA . PHE A 1 80 ? 6.185 -11.363 -9.007 1.00 69.69 80 PHE A CA 1
ATOM 614 C C . PHE A 1 80 ? 7.317 -12.328 -8.657 1.00 69.69 80 PHE A C 1
ATOM 616 O O . PHE A 1 80 ? 8.399 -12.266 -9.232 1.00 69.69 80 PHE A O 1
ATOM 623 N N . PHE A 1 81 ? 7.074 -13.219 -7.700 1.00 71.06 81 PHE A N 1
ATOM 624 C CA . PHE A 1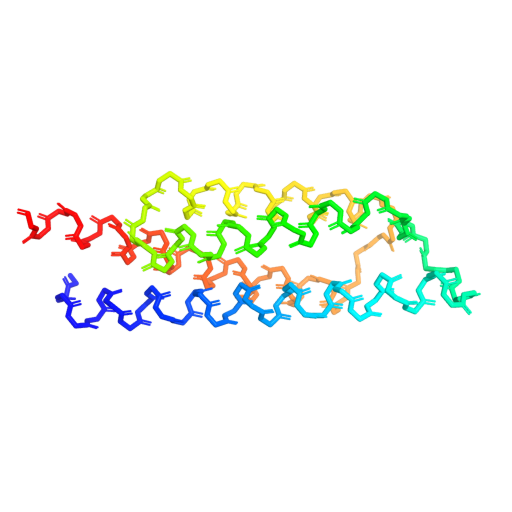 81 ? 8.052 -14.205 -7.267 1.00 71.06 81 PHE A CA 1
ATOM 625 C C . PHE A 1 81 ? 8.300 -15.284 -8.319 1.00 71.06 81 PHE A C 1
ATOM 627 O O . PHE A 1 81 ? 9.421 -15.777 -8.427 1.00 71.06 81 PHE A O 1
ATOM 634 N N . SER A 1 82 ? 7.269 -15.641 -9.090 1.00 72.50 82 SER A N 1
ATOM 635 C CA . SER A 1 82 ? 7.410 -16.573 -10.208 1.00 72.50 82 SER A CA 1
ATOM 636 C C . SER A 1 82 ? 8.125 -15.962 -11.414 1.00 72.50 82 SER A C 1
ATOM 638 O O . SER A 1 82 ? 8.835 -16.685 -12.104 1.00 72.50 82 SER A O 1
ATOM 640 N N . GLU A 1 83 ? 7.990 -14.651 -11.642 1.00 70.50 83 GLU A N 1
ATOM 641 C CA . GLU A 1 83 ? 8.586 -13.967 -12.799 1.00 70.50 83 GLU A CA 1
ATOM 642 C C . GLU A 1 83 ? 10.008 -13.445 -12.540 1.00 70.50 83 GLU A C 1
ATOM 644 O O . GLU A 1 83 ? 10.918 -13.726 -13.315 1.00 70.50 83 GLU A O 1
ATOM 649 N N . LEU A 1 84 ? 10.224 -12.695 -11.451 1.00 66.12 84 LEU A N 1
ATOM 650 C CA . LEU A 1 84 ? 11.519 -12.070 -11.127 1.00 66.12 84 LEU A CA 1
ATOM 651 C C . LEU A 1 84 ? 12.379 -12.891 -10.156 1.00 66.12 84 LEU A C 1
ATOM 653 O O . LEU A 1 84 ? 13.539 -12.548 -9.911 1.00 66.12 84 LEU A O 1
ATOM 657 N N . GLY A 1 85 ? 11.825 -13.949 -9.569 1.00 65.94 85 GLY A N 1
ATOM 658 C CA . GLY A 1 85 ? 12.478 -14.689 -8.501 1.00 65.94 85 GLY A CA 1
ATOM 659 C C . GLY A 1 85 ? 12.503 -13.946 -7.160 1.00 65.94 85 GLY A C 1
ATOM 660 O O . GLY A 1 85 ? 11.995 -12.837 -6.965 1.00 65.94 85 GLY A O 1
ATOM 661 N N . LEU A 1 86 ? 13.098 -14.614 -6.179 1.00 63.75 86 LEU A N 1
ATOM 662 C CA . LEU A 1 86 ? 13.087 -14.237 -4.771 1.00 63.75 86 LEU A CA 1
ATOM 663 C C . LEU A 1 86 ? 14.156 -13.164 -4.500 1.00 63.75 86 LEU A C 1
ATOM 665 O O . LEU A 1 86 ? 15.293 -13.465 -4.146 1.00 63.75 86 LEU A O 1
ATOM 669 N N . SER A 1 87 ? 13.801 -11.890 -4.681 1.00 68.50 87 SER A N 1
ATOM 670 C CA . SER A 1 87 ? 14.675 -10.761 -4.337 1.00 68.50 87 SER A CA 1
ATOM 671 C C . SER A 1 87 ? 14.504 -10.338 -2.872 1.00 68.50 87 SER A C 1
ATOM 673 O O . SER A 1 87 ? 13.387 -10.259 -2.353 1.00 68.50 87 SER A O 1
ATOM 675 N N . ALA A 1 88 ? 15.611 -10.009 -2.194 1.00 71.81 88 ALA A N 1
ATOM 676 C CA . ALA A 1 88 ? 15.591 -9.571 -0.792 1.00 71.81 88 ALA A CA 1
ATOM 677 C C . ALA A 1 88 ? 14.697 -8.331 -0.577 1.00 71.81 88 ALA A C 1
ATOM 679 O O . ALA A 1 88 ? 13.938 -8.269 0.391 1.00 71.81 88 ALA A O 1
ATOM 680 N N . GLY A 1 89 ? 14.712 -7.381 -1.522 1.00 69.62 89 GLY A N 1
ATOM 681 C CA . GLY A 1 89 ? 13.826 -6.210 -1.502 1.00 69.62 89 GLY A CA 1
ATOM 682 C C . GLY A 1 89 ? 12.348 -6.565 -1.713 1.00 69.62 89 GLY A C 1
ATOM 683 O O . GLY A 1 89 ? 11.474 -6.016 -1.038 1.00 69.62 89 GLY A O 1
ATOM 684 N N . GLY A 1 90 ? 12.056 -7.530 -2.592 1.00 70.31 90 GLY A N 1
ATOM 685 C CA . GLY A 1 90 ? 10.701 -8.018 -2.845 1.00 70.31 90 GLY A CA 1
ATOM 686 C C . GLY A 1 90 ? 10.075 -8.689 -1.622 1.00 70.31 90 GLY A C 1
ATOM 687 O O . GLY A 1 90 ? 8.917 -8.402 -1.300 1.00 70.31 90 GLY A O 1
ATOM 688 N N . LEU A 1 91 ? 10.851 -9.514 -0.913 1.00 76.00 91 LEU A N 1
ATOM 689 C CA . LEU A 1 91 ? 10.456 -10.157 0.345 1.00 76.00 91 LEU A CA 1
ATOM 690 C C . LEU A 1 91 ? 10.254 -9.148 1.471 1.00 76.00 91 LEU A C 1
ATOM 692 O O . LEU A 1 91 ? 9.235 -9.195 2.158 1.00 76.00 91 LEU A O 1
ATOM 696 N N . PHE A 1 92 ? 11.188 -8.207 1.629 1.00 77.19 92 PHE A N 1
ATOM 697 C CA . PHE A 1 92 ? 11.083 -7.177 2.656 1.00 77.19 92 PHE A CA 1
ATOM 698 C C . PHE A 1 92 ? 9.810 -6.342 2.475 1.00 77.19 92 PHE A C 1
ATOM 700 O O . PHE A 1 92 ? 9.033 -6.180 3.414 1.00 77.19 92 PHE A O 1
ATOM 707 N N . GLY A 1 93 ? 9.529 -5.904 1.243 1.00 73.94 93 GLY A N 1
ATOM 708 C CA . GLY A 1 93 ? 8.279 -5.218 0.922 1.00 73.94 93 GLY A CA 1
ATOM 709 C C . GLY A 1 93 ? 7.045 -6.093 1.168 1.00 73.94 93 GLY A C 1
ATOM 710 O O . GLY A 1 93 ? 6.053 -5.607 1.700 1.00 73.94 93 GLY A O 1
ATOM 711 N N . ALA A 1 94 ? 7.094 -7.388 0.834 1.00 77.75 94 ALA A N 1
ATOM 712 C CA . ALA A 1 94 ? 5.981 -8.313 1.071 1.00 77.75 94 ALA A CA 1
ATOM 713 C C . ALA A 1 94 ? 5.619 -8.422 2.555 1.00 77.75 94 ALA A C 1
ATOM 715 O O . ALA A 1 94 ? 4.453 -8.300 2.921 1.00 77.75 94 ALA A O 1
ATOM 716 N N . ILE A 1 95 ? 6.624 -8.603 3.409 1.00 80.94 95 ILE A N 1
ATOM 717 C CA . ILE A 1 95 ? 6.430 -8.746 4.851 1.00 80.94 95 ILE A CA 1
ATOM 718 C C . ILE A 1 95 ? 5.957 -7.422 5.455 1.00 80.94 95 ILE A C 1
ATOM 720 O O . ILE A 1 95 ? 4.996 -7.409 6.223 1.00 80.94 95 ILE A O 1
ATOM 724 N N . LEU A 1 96 ? 6.586 -6.305 5.074 1.00 82.00 96 LEU A N 1
ATOM 725 C CA . LEU A 1 96 ? 6.257 -4.979 5.593 1.00 82.00 96 LEU A CA 1
ATOM 726 C C . LEU A 1 96 ? 4.813 -4.579 5.250 1.00 82.00 96 LEU A C 1
ATOM 728 O O . LEU A 1 96 ? 4.018 -4.287 6.143 1.00 82.00 96 LEU A O 1
ATOM 732 N N . PHE A 1 97 ? 4.451 -4.599 3.965 1.00 77.81 97 PHE A N 1
ATOM 733 C CA . PHE A 1 97 ? 3.100 -4.240 3.524 1.00 77.81 97 PHE A CA 1
ATOM 734 C C . PHE A 1 97 ? 2.065 -5.271 3.975 1.00 77.81 97 PHE A C 1
ATOM 736 O O . PHE A 1 97 ? 0.983 -4.888 4.417 1.00 77.81 97 PHE A O 1
ATOM 743 N N . GLY A 1 98 ? 2.405 -6.563 3.955 1.00 80.06 98 GLY A N 1
ATOM 744 C CA . GLY A 1 98 ? 1.543 -7.622 4.476 1.00 80.06 98 GLY A CA 1
ATOM 745 C C . GLY A 1 98 ? 1.195 -7.409 5.950 1.00 80.06 98 GLY A C 1
ATOM 746 O O . GLY A 1 98 ? 0.030 -7.526 6.330 1.00 80.06 98 GLY A O 1
ATOM 747 N N . TYR A 1 99 ? 2.169 -7.009 6.773 1.00 82.62 99 TYR A N 1
ATOM 748 C CA . TYR A 1 99 ? 1.932 -6.674 8.176 1.00 82.62 99 TYR A CA 1
ATOM 749 C C . TYR A 1 99 ? 0.988 -5.473 8.330 1.00 82.62 99 TYR A C 1
ATOM 751 O O . TYR A 1 99 ? 0.031 -5.543 9.105 1.00 82.62 99 TYR A O 1
ATOM 759 N N . PHE A 1 100 ? 1.191 -4.401 7.555 1.00 79.81 100 PHE A N 1
ATOM 760 C CA . PHE A 1 100 ? 0.295 -3.239 7.572 1.00 79.81 100 PHE A CA 1
ATOM 761 C C . PHE A 1 100 ? -1.130 -3.587 7.133 1.00 79.81 100 PHE A C 1
ATOM 763 O O . PHE A 1 100 ? -2.088 -3.141 7.765 1.00 79.81 100 PHE A O 1
ATOM 770 N N . PHE A 1 101 ? -1.299 -4.421 6.107 1.00 78.88 101 PHE A N 1
ATOM 771 C CA . PHE A 1 101 ? -2.621 -4.855 5.659 1.00 78.88 101 PHE A CA 1
ATOM 772 C C . PHE A 1 101 ? -3.315 -5.762 6.681 1.00 78.88 101 PHE A C 1
ATOM 774 O O . PHE A 1 101 ? -4.495 -5.554 6.968 1.00 78.88 101 PHE A O 1
ATOM 781 N N . LEU A 1 102 ? -2.594 -6.690 7.320 1.00 80.25 102 LEU A N 1
ATOM 782 C CA . LEU A 1 102 ? -3.126 -7.482 8.438 1.00 80.25 102 LEU A CA 1
ATOM 783 C C . LEU A 1 102 ? -3.549 -6.594 9.610 1.00 80.25 102 LEU A C 1
ATOM 785 O O . LEU A 1 102 ? -4.594 -6.819 10.226 1.00 80.25 102 LEU A O 1
ATOM 789 N N . GLN A 1 103 ? -2.761 -5.564 9.909 1.00 81.31 103 GLN A N 1
ATOM 790 C CA . GLN A 1 103 ? -3.089 -4.589 10.938 1.00 81.31 103 GLN A CA 1
ATOM 791 C C . GLN A 1 103 ? -4.340 -3.775 10.562 1.00 81.31 103 GLN A C 1
ATOM 793 O O . GLN A 1 103 ? -5.200 -3.559 11.416 1.00 81.31 103 GLN A O 1
ATOM 798 N N . GLY A 1 104 ? -4.510 -3.419 9.286 1.00 76.75 104 GLY A N 1
ATOM 799 C CA . GLY A 1 104 ? -5.726 -2.797 8.752 1.00 76.75 104 GLY A CA 1
ATOM 800 C C . GLY A 1 104 ? -6.966 -3.693 8.843 1.00 76.75 104 GLY A C 1
ATOM 801 O O . GLY A 1 104 ? -8.031 -3.231 9.256 1.00 76.75 104 GLY A O 1
ATOM 802 N N . ILE A 1 105 ? -6.837 -4.990 8.543 1.00 82.44 105 ILE A N 1
ATOM 803 C CA . ILE A 1 105 ? -7.919 -5.978 8.702 1.00 82.44 105 ILE A CA 1
ATOM 804 C C . ILE A 1 105 ? -8.328 -6.087 10.174 1.00 82.44 105 ILE A C 1
ATOM 806 O O . ILE A 1 105 ? -9.507 -5.967 10.502 1.00 82.44 105 ILE A O 1
ATOM 810 N N . ARG A 1 106 ? -7.359 -6.241 11.087 1.00 80.38 106 ARG A N 1
ATOM 811 C CA . ARG A 1 106 ? -7.628 -6.279 12.535 1.00 80.38 106 ARG A CA 1
ATOM 812 C C . ARG A 1 106 ? -8.281 -4.983 13.022 1.00 80.38 106 ARG A C 1
ATOM 814 O O . ARG A 1 106 ? -9.205 -5.037 13.830 1.00 80.38 106 ARG A O 1
ATOM 821 N N . GLY A 1 107 ? -7.837 -3.836 12.503 1.00 79.25 107 GLY A N 1
ATOM 822 C CA . GLY A 1 107 ? -8.410 -2.512 12.750 1.00 79.25 107 GLY A CA 1
ATOM 823 C C . GLY A 1 107 ? -9.880 -2.416 12.350 1.00 79.25 107 GLY A C 1
ATOM 824 O O . GLY A 1 107 ? -10.725 -2.076 13.174 1.00 79.25 107 GLY A O 1
ATOM 825 N N . THR A 1 108 ? -10.195 -2.761 11.101 1.00 80.69 108 THR A N 1
ATOM 826 C CA . THR A 1 108 ? -11.565 -2.694 10.561 1.00 80.69 108 THR A CA 1
ATOM 827 C C . THR A 1 108 ? -12.515 -3.698 11.218 1.00 80.69 108 THR A C 1
ATOM 829 O O . THR A 1 108 ? -13.670 -3.360 11.477 1.00 80.69 108 THR A O 1
ATOM 832 N N . LEU A 1 109 ? -12.042 -4.906 11.545 1.00 77.88 109 LEU A N 1
ATOM 833 C CA . LEU A 1 109 ? -12.827 -5.908 12.273 1.00 77.88 109 LEU A CA 1
ATOM 834 C C . LEU A 1 109 ? -13.134 -5.466 13.705 1.00 77.88 109 LEU A C 1
ATOM 836 O O . LEU A 1 109 ? -14.290 -5.518 14.116 1.00 77.88 109 LEU A O 1
ATOM 840 N N . ALA A 1 110 ? -12.132 -4.987 14.446 1.00 78.19 110 ALA A N 1
ATOM 841 C CA . ALA A 1 110 ? -12.342 -4.507 15.808 1.00 78.19 110 ALA A CA 1
ATOM 842 C C . ALA A 1 110 ? -13.255 -3.276 15.846 1.00 78.19 110 ALA A C 1
ATOM 844 O O . ALA A 1 110 ? -14.131 -3.209 16.699 1.00 78.19 110 ALA A O 1
ATOM 845 N N . TYR A 1 111 ? -13.107 -2.343 14.898 1.00 78.25 111 TYR A N 1
ATOM 846 C CA . TYR A 1 111 ? -13.965 -1.158 14.813 1.00 78.25 111 TYR A CA 1
ATOM 847 C C . TYR A 1 111 ? -15.446 -1.518 14.633 1.00 78.25 111 TYR A C 1
ATOM 849 O O . TYR A 1 111 ? -16.306 -0.859 15.205 1.00 78.25 111 TYR A O 1
ATOM 857 N N . HIS A 1 112 ? -15.749 -2.570 13.867 1.00 72.75 112 HIS A N 1
ATOM 858 C CA . HIS A 1 112 ? -17.125 -3.037 13.700 1.00 72.75 112 HIS A CA 1
ATOM 859 C C . HIS A 1 112 ? -17.599 -3.954 14.833 1.00 72.75 112 HIS A C 1
ATOM 861 O O . HIS A 1 112 ? -18.789 -4.089 15.043 1.00 72.75 112 HIS A O 1
ATOM 867 N N . SER A 1 113 ? -16.696 -4.614 15.556 1.00 68.88 113 SER A N 1
ATOM 868 C CA . SER A 1 113 ? -17.073 -5.397 16.740 1.00 68.88 113 SER A CA 1
ATOM 869 C C . SER A 1 113 ? -17.375 -4.518 17.960 1.00 68.88 113 SER A C 1
ATOM 871 O O . SER A 1 113 ? -17.996 -5.001 18.901 1.00 68.88 113 SER A O 1
ATOM 873 N N . LEU A 1 114 ? -16.880 -3.276 17.978 1.00 67.38 114 LEU A N 1
ATOM 874 C CA . LEU A 1 114 ? -17.033 -2.307 19.073 1.00 67.38 114 LEU A CA 1
ATOM 875 C C . LEU A 1 114 ? -18.175 -1.303 18.853 1.00 67.38 114 LEU A C 1
ATOM 877 O O . LEU A 1 114 ? -18.444 -0.503 19.746 1.00 67.38 114 LEU A O 1
ATOM 881 N N . LYS A 1 115 ? -18.802 -1.313 17.676 1.00 55.81 115 LYS A N 1
ATOM 882 C CA . LYS A 1 115 ? -19.905 -0.432 17.290 1.00 55.81 115 LYS A CA 1
ATOM 883 C C . LYS A 1 115 ? -21.124 -1.271 16.948 1.00 55.81 115 LYS A C 1
ATOM 885 O O . LYS A 1 115 ? -22.232 -0.837 17.318 1.00 55.81 115 LYS A O 1
#